Protein AF-A0A2Z6LUC9-F1 (afdb_monomer)

Sequence (105 aa):
MYSQVDVLFKSQHYTKTPEEAAAKSILAASKQPYGNLGPKDACTSANHKLAREAARQGIVLLKNSPGSLPLNVKVIKSLAVIGPNANATRTMIGNYEGIKFFHYY

Organism: Trifolium subterraneum (NCBI:txid3900)

Solvent-accessible surface area (backbone atoms only — not comparable to full-atom values): 7165 Å² total; per-residue (Å²): 134,81,52,74,62,54,54,57,39,68,74,64,73,60,93,64,55,67,67,56,52,51,52,50,50,53,55,54,46,50,69,39,98,65,43,76,69,50,77,77,72,68,76,32,73,66,53,54,50,51,54,52,47,55,55,58,74,68,63,80,87,88,78,80,58,92,86,60,69,79,76,56,75,90,75,53,88,76,81,88,79,78,63,91,66,62,84,46,70,63,76,75,65,60,73,95,68,75,85,71,90,82,79,84,126

pLDDT: mean 85.11, std 14.6, range [33.59, 98.44]

Foldseek 3Di:
DDDPLVVVPVVPVDPDDSVVVVVVVLVVLCPPPCSPDDPDNVPDPVVVVVVVVVVVVPDDDPDDDPPPPDDDPVPDPDDDQDDPCSPDDPVVQPPPDDDDPPDPD

Radius of gyration: 25.55 Å; Cα contacts (8 Å, |Δi|>4): 20; chains: 1; bounding box: 45×30×70 Å

Secondary structure (DSSP, 8-state):
---HHHHHHHHTT-SS-HHHHHHHHHHHHHTSTTTT--HHHHS-HHHHHHHHHHHHHT-------TTTSS--TTT-------STTTT-SSTTT-SSPPPPS-S--

InterPro domains:
  IPR036881 Glycoside hydrolase family 3 C-terminal domain superfamily [G3DSA:3.40.50.1700] (45-104)
  IPR036881 Glycoside hydrolase family 3 C-terminal domain superfamily [SSF52279] (59-96)
  IPR044993 Beta-D-xylosidase [PTHR42721] (31-99)

Structure (mmCIF, N/CA/C/O backbone):
data_AF-A0A2Z6LUC9-F1
#
_entry.id   AF-A0A2Z6LUC9-F1
#
loop_
_atom_site.group_PDB
_atom_site.id
_atom_site.type_symbol
_atom_site.label_atom_id
_atom_site.label_alt_id
_atom_site.label_comp_id
_atom_site.label_asym_id
_atom_site.label_entity_id
_atom_site.label_seq_id
_atom_site.pdbx_PDB_ins_code
_atom_site.Cartn_x
_atom_site.Cartn_y
_atom_site.Cartn_z
_atom_site.occupancy
_atom_site.B_iso_or_equiv
_atom_site.auth_seq_id
_atom_site.auth_comp_id
_atom_site.auth_asym_id
_atom_site.auth_atom_id
_atom_site.pdbx_PDB_model_num
ATOM 1 N N . MET A 1 1 ? 3.631 -2.071 -43.828 1.00 50.84 1 MET A N 1
ATOM 2 C CA . MET A 1 1 ? 3.897 -1.240 -42.634 1.00 50.84 1 MET A CA 1
ATOM 3 C C . MET A 1 1 ? 5.270 -1.640 -42.122 1.00 50.84 1 MET A C 1
ATOM 5 O O . MET A 1 1 ? 5.454 -2.821 -41.867 1.00 50.84 1 MET A O 1
ATOM 9 N N . TYR A 1 2 ? 6.249 -0.733 -42.108 1.00 59.22 2 TYR A N 1
ATOM 10 C CA . TYR A 1 2 ? 7.610 -1.060 -41.660 1.00 59.22 2 TYR A CA 1
ATOM 11 C C . TYR A 1 2 ? 7.639 -1.237 -40.141 1.00 59.22 2 TYR A C 1
ATOM 13 O O . TYR A 1 2 ? 6.934 -0.521 -39.428 1.00 59.22 2 TYR A O 1
ATOM 21 N N . SER A 1 3 ? 8.435 -2.189 -39.653 1.00 72.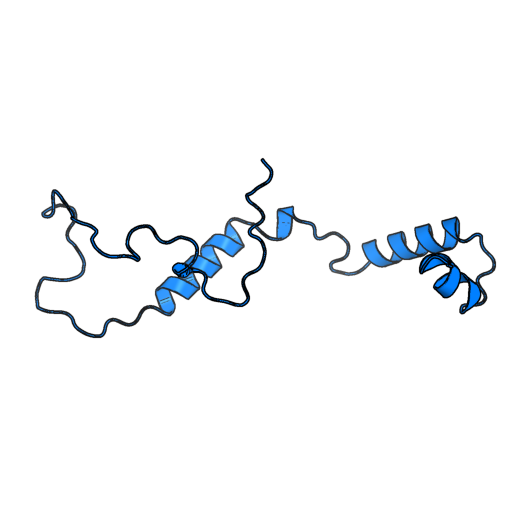25 3 SER A N 1
ATOM 22 C CA . SER A 1 3 ? 8.651 -2.336 -38.214 1.00 72.25 3 SER A CA 1
ATOM 23 C C . SER A 1 3 ? 9.386 -1.102 -37.669 1.00 72.25 3 SER A C 1
ATOM 25 O O . SER A 1 3 ? 10.125 -0.439 -38.398 1.00 72.25 3 SER A O 1
ATOM 27 N N . GLN A 1 4 ? 9.223 -0.773 -36.381 1.00 65.19 4 GLN A N 1
ATOM 28 C CA . GLN A 1 4 ? 10.015 0.304 -35.758 1.00 65.19 4 GLN A CA 1
ATOM 29 C C . GLN A 1 4 ? 11.527 0.073 -35.920 1.00 65.19 4 GLN A C 1
ATOM 31 O O . GLN A 1 4 ? 12.288 1.031 -36.048 1.00 65.19 4 GLN A O 1
ATOM 36 N N . VAL A 1 5 ? 11.945 -1.194 -35.981 1.00 63.94 5 VAL A N 1
ATOM 37 C CA . VAL A 1 5 ? 13.334 -1.597 -36.216 1.00 63.94 5 VAL A CA 1
ATOM 38 C C . VAL A 1 5 ? 13.793 -1.199 -37.621 1.00 63.94 5 VAL A C 1
ATOM 40 O O . VAL A 1 5 ? 14.864 -0.614 -37.754 1.00 63.94 5 VAL A O 1
ATOM 43 N N . ASP A 1 6 ? 12.968 -1.406 -38.652 1.00 63.34 6 ASP A N 1
ATOM 44 C CA . ASP A 1 6 ? 13.284 -0.988 -40.0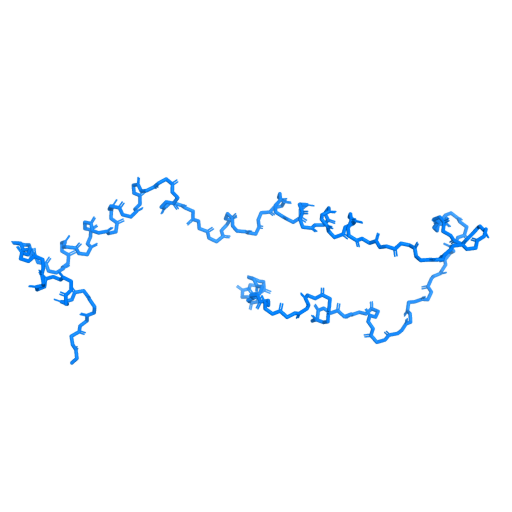27 1.00 63.34 6 ASP A CA 1
ATOM 45 C C . ASP A 1 6 ? 13.427 0.533 -40.164 1.00 63.34 6 ASP A C 1
ATOM 47 O O . ASP A 1 6 ? 14.268 1.018 -40.923 1.00 63.34 6 ASP A O 1
ATOM 51 N N . VAL A 1 7 ? 12.608 1.304 -39.442 1.00 68.06 7 VAL A N 1
ATOM 52 C CA . VAL A 1 7 ? 12.656 2.777 -39.470 1.00 68.06 7 VAL A CA 1
ATOM 53 C C . VAL A 1 7 ? 13.919 3.298 -38.774 1.00 68.06 7 VAL A C 1
ATOM 55 O O . VAL A 1 7 ? 14.609 4.171 -39.309 1.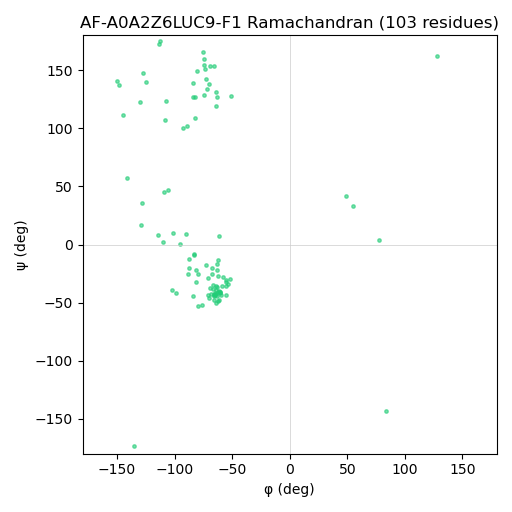00 68.06 7 VAL A O 1
ATOM 58 N N . LEU A 1 8 ? 14.267 2.734 -37.613 1.00 64.12 8 LEU A N 1
ATOM 59 C CA . LEU A 1 8 ? 15.521 3.031 -36.911 1.00 64.12 8 LEU A CA 1
ATOM 60 C C . LEU A 1 8 ? 16.740 2.662 -37.765 1.00 64.12 8 LEU A C 1
ATOM 62 O O . LEU A 1 8 ? 17.692 3.433 -37.856 1.00 64.12 8 LEU A O 1
ATOM 66 N N . PHE A 1 9 ? 16.676 1.520 -38.446 1.00 62.53 9 PHE A N 1
ATOM 67 C CA . PHE A 1 9 ? 17.734 1.041 -39.321 1.00 62.53 9 PHE A CA 1
ATOM 68 C C . PHE A 1 9 ? 17.977 1.969 -40.522 1.00 62.53 9 PHE A C 1
ATOM 70 O O . PHE A 1 9 ? 19.107 2.395 -40.768 1.00 62.53 9 PHE A O 1
ATOM 77 N N . LYS A 1 10 ? 16.911 2.332 -41.247 1.00 64.31 10 LYS A N 1
ATOM 78 C CA . LYS A 1 10 ? 17.008 3.152 -42.466 1.00 64.31 10 LYS A CA 1
ATOM 79 C C . LYS A 1 10 ? 17.379 4.612 -42.194 1.00 64.31 10 LYS A C 1
ATOM 81 O O . LYS A 1 10 ? 18.005 5.232 -43.045 1.00 64.31 10 LYS A O 1
ATOM 86 N N . SER A 1 11 ? 17.017 5.162 -41.033 1.00 69.00 11 SER A N 1
ATOM 87 C CA . SER A 1 11 ? 17.295 6.567 -40.686 1.00 69.00 11 SER A CA 1
ATOM 88 C C . SER A 1 11 ? 18.715 6.825 -40.167 1.00 69.00 11 SER A C 1
ATOM 90 O O . SER A 1 11 ? 19.187 7.954 -40.241 1.00 69.00 11 SER A O 1
ATOM 92 N N . GLN A 1 12 ? 19.409 5.802 -39.658 1.00 66.06 12 GLN A N 1
ATOM 93 C CA . GLN A 1 12 ? 20.733 5.939 -39.030 1.00 66.06 12 GLN A CA 1
ATOM 94 C C . GLN A 1 12 ? 21.902 5.522 -39.947 1.00 66.06 12 GLN A C 1
ATOM 96 O O . GLN A 1 12 ? 23.028 5.408 -39.469 1.00 66.06 12 GLN A O 1
ATOM 101 N N . HIS A 1 13 ? 21.660 5.277 -41.244 1.00 63.94 13 HIS A N 1
ATOM 102 C CA . HIS A 1 13 ? 22.674 4.811 -42.211 1.00 63.94 13 HIS A CA 1
ATOM 103 C C . HIS A 1 13 ? 23.509 3.615 -41.706 1.00 63.94 13 HIS A C 1
ATOM 105 O O . HIS A 1 13 ? 24.730 3.567 -41.862 1.00 63.94 13 HIS A O 1
ATOM 111 N N . TYR A 1 14 ? 22.859 2.642 -41.065 1.00 62.78 14 TYR A N 1
ATOM 112 C CA . TYR A 1 14 ? 23.553 1.490 -40.493 1.00 62.78 14 TYR A CA 1
ATOM 113 C C . TYR A 1 14 ? 24.066 0.544 -41.597 1.00 62.78 14 TYR A C 1
ATOM 115 O O . TYR A 1 14 ? 23.327 0.180 -42.505 1.00 62.78 14 TYR A O 1
ATOM 123 N N . THR A 1 15 ? 25.324 0.099 -41.504 1.00 62.56 15 THR A N 1
ATOM 124 C CA . THR A 1 15 ? 25.981 -0.783 -42.498 1.00 62.56 15 THR A CA 1
ATOM 125 C C . THR A 1 15 ? 25.812 -2.286 -42.227 1.00 62.56 15 THR A C 1
ATOM 127 O O . THR A 1 15 ? 26.468 -3.108 -42.861 1.00 62.56 15 THR A O 1
ATOM 130 N N . LYS A 1 16 ? 24.966 -2.660 -41.264 1.00 68.00 16 LYS A N 1
ATOM 131 C CA . LYS A 1 16 ? 24.765 -4.044 -40.784 1.00 68.00 16 LYS A CA 1
ATOM 132 C C . LYS A 1 16 ? 23.363 -4.537 -41.145 1.00 68.00 16 LYS A C 1
ATOM 134 O O . LYS A 1 16 ? 22.599 -3.751 -41.672 1.00 68.00 16 LYS A O 1
ATOM 139 N N . THR A 1 17 ? 22.979 -5.788 -40.901 1.00 81.50 17 THR A N 1
ATOM 140 C CA . THR A 1 17 ? 21.566 -6.178 -41.099 1.00 81.50 17 THR A CA 1
ATOM 141 C C . THR A 1 17 ? 20.679 -5.626 -39.964 1.00 81.50 17 THR A C 1
ATOM 143 O O . THR A 1 17 ? 21.199 -5.301 -38.886 1.00 81.50 17 THR A O 1
ATOM 146 N N . PRO A 1 18 ? 19.350 -5.498 -40.151 1.00 77.38 18 PRO A N 1
ATOM 147 C CA . PRO A 1 18 ? 18.429 -5.092 -39.084 1.00 77.38 18 PRO A CA 1
ATOM 148 C C . PRO A 1 18 ? 18.544 -5.947 -37.810 1.00 77.38 18 PRO A C 1
ATOM 150 O O . PRO A 1 18 ? 18.431 -5.422 -36.702 1.00 77.38 18 PRO A O 1
ATOM 153 N N . GLU A 1 19 ? 18.844 -7.240 -37.946 1.00 81.44 19 GLU A N 1
ATOM 154 C CA . GLU A 1 19 ? 19.039 -8.174 -36.833 1.00 81.44 19 GLU A CA 1
ATOM 155 C C . GLU A 1 19 ? 20.282 -7.817 -36.007 1.00 81.44 19 GLU A C 1
ATOM 157 O O . GLU A 1 19 ? 20.234 -7.796 -34.775 1.00 81.44 19 GLU A O 1
ATOM 162 N N . GLU A 1 20 ? 21.390 -7.465 -36.665 1.00 81.44 20 GLU A N 1
ATOM 163 C CA . GLU A 1 20 ? 22.605 -7.014 -35.982 1.00 81.44 20 GLU A CA 1
ATOM 164 C C . GLU A 1 20 ? 22.406 -5.668 -35.276 1.00 81.44 20 GLU A C 1
ATOM 166 O O . GLU A 1 20 ? 22.917 -5.456 -34.171 1.00 81.44 20 GLU A O 1
ATOM 171 N N . ALA A 1 21 ? 21.660 -4.750 -35.898 1.00 78.19 21 ALA A N 1
ATOM 172 C CA . ALA A 1 21 ? 21.324 -3.467 -35.290 1.00 78.19 21 ALA A CA 1
ATOM 173 C C . ALA A 1 21 ? 20.440 -3.659 -34.044 1.00 78.19 21 ALA A C 1
ATOM 175 O O . ALA A 1 21 ? 20.702 -3.045 -33.003 1.00 78.19 21 ALA A O 1
ATOM 176 N N . ALA A 1 22 ? 19.455 -4.561 -34.105 1.00 83.44 22 ALA A N 1
ATOM 177 C CA . ALA A 1 22 ? 18.621 -4.928 -32.963 1.00 83.44 22 ALA A CA 1
ATOM 178 C C . ALA A 1 22 ? 19.452 -5.560 -31.833 1.00 83.44 22 ALA A C 1
ATOM 180 O O . ALA A 1 22 ? 19.379 -5.105 -30.691 1.00 83.44 22 ALA A O 1
ATOM 181 N N . ALA A 1 23 ? 20.316 -6.533 -32.144 1.00 82.50 23 ALA A N 1
ATOM 182 C CA . ALA A 1 23 ? 21.176 -7.187 -31.156 1.00 82.50 23 ALA A CA 1
ATOM 183 C C . ALA A 1 23 ? 22.120 -6.198 -30.452 1.00 82.50 23 ALA A C 1
ATOM 185 O O . ALA A 1 23 ? 22.255 -6.215 -29.226 1.00 82.50 23 ALA A O 1
ATOM 186 N N . LYS A 1 24 ? 22.737 -5.280 -31.206 1.00 81.75 24 LYS A N 1
ATOM 187 C CA . LYS A 1 24 ? 23.616 -4.247 -30.641 1.00 81.75 24 LYS A CA 1
ATOM 188 C C . LYS A 1 24 ? 22.853 -3.252 -29.765 1.00 81.75 24 LYS A C 1
ATOM 190 O O . LYS A 1 24 ? 23.391 -2.810 -28.751 1.00 81.75 24 LYS A O 1
ATOM 195 N N . SER A 1 25 ? 21.610 -2.938 -30.123 1.00 81.62 25 SER A N 1
ATOM 196 C CA . SER A 1 25 ? 20.737 -2.061 -29.334 1.00 81.62 25 SER A CA 1
ATOM 197 C C . SER A 1 25 ? 20.334 -2.712 -28.008 1.00 81.62 25 SER A C 1
ATOM 199 O O . SER A 1 25 ? 20.425 -2.072 -26.964 1.00 81.62 25 SER A O 1
ATOM 201 N N . ILE A 1 26 ? 19.987 -4.003 -28.021 1.00 84.38 26 ILE A N 1
ATOM 202 C CA . ILE A 1 26 ? 19.679 -4.778 -26.808 1.00 84.38 26 ILE A CA 1
ATOM 203 C C . ILE A 1 26 ? 20.912 -4.868 -25.893 1.00 84.38 26 ILE A C 1
ATOM 205 O O . ILE A 1 26 ? 20.813 -4.613 -24.694 1.00 84.38 26 ILE A O 1
ATOM 209 N N . LEU A 1 27 ? 22.095 -5.144 -26.454 1.00 84.69 27 LEU A N 1
ATOM 210 C CA . LEU A 1 27 ? 23.352 -5.174 -25.697 1.00 84.69 27 LEU A CA 1
ATOM 211 C C . LEU A 1 27 ? 23.731 -3.797 -25.122 1.00 84.69 27 LEU A C 1
ATOM 213 O O . LEU A 1 27 ? 24.314 -3.705 -24.044 1.00 84.69 27 LEU A O 1
ATOM 217 N N . ALA A 1 28 ? 23.444 -2.711 -25.840 1.00 86.38 28 ALA A N 1
ATOM 218 C CA . ALA A 1 28 ? 23.667 -1.359 -25.334 1.00 86.38 28 ALA A CA 1
ATOM 219 C C . ALA A 1 28 ? 22.699 -1.017 -24.189 1.00 86.38 28 ALA A C 1
ATOM 221 O O . ALA A 1 28 ? 23.112 -0.385 -23.214 1.00 86.38 28 ALA A O 1
ATOM 222 N N . ALA A 1 29 ? 21.446 -1.476 -24.280 1.00 84.88 29 ALA A N 1
ATOM 223 C CA . ALA A 1 29 ? 20.450 -1.325 -23.225 1.00 84.88 29 ALA A CA 1
ATOM 224 C C . ALA A 1 29 ? 20.856 -2.079 -21.948 1.00 84.88 29 ALA A C 1
ATOM 226 O O . ALA A 1 29 ? 20.798 -1.502 -20.865 1.00 84.88 29 ALA A O 1
ATOM 227 N N . SER A 1 30 ? 21.371 -3.309 -22.060 1.00 85.62 30 SER A N 1
ATOM 228 C CA . SER A 1 30 ? 21.814 -4.097 -20.896 1.00 85.62 30 SER A CA 1
ATOM 229 C C . SER A 1 30 ? 23.051 -3.522 -20.188 1.00 85.62 30 SER A C 1
ATOM 231 O O . SER A 1 30 ? 23.308 -3.839 -19.028 1.00 85.62 30 SER A O 1
ATOM 233 N N . LYS A 1 31 ? 23.828 -2.669 -20.870 1.00 91.00 31 LYS A N 1
ATOM 234 C CA . LYS A 1 31 ? 24.986 -1.956 -20.299 1.00 91.00 31 LYS A CA 1
ATOM 235 C C . LYS A 1 31 ? 24.609 -0.682 -19.536 1.00 91.00 31 LYS A C 1
ATOM 237 O O . LYS A 1 31 ? 25.481 -0.092 -18.903 1.00 91.00 31 LYS A O 1
ATOM 242 N N . GLN A 1 32 ? 23.353 -0.236 -19.602 1.00 91.31 32 GLN A N 1
ATOM 243 C CA . GLN A 1 32 ? 22.899 0.912 -18.817 1.00 91.31 32 GLN A CA 1
ATOM 244 C C . GLN A 1 32 ? 22.849 0.558 -17.322 1.00 91.31 32 GLN A C 1
ATOM 246 O O . GLN A 1 32 ? 22.615 -0.605 -16.990 1.00 91.31 32 GLN A O 1
ATOM 251 N N . PRO A 1 33 ? 22.978 1.541 -16.409 1.00 92.75 33 PRO A N 1
ATOM 252 C CA . PRO A 1 33 ? 22.985 1.293 -14.961 1.00 92.75 33 PRO A CA 1
ATOM 253 C C . PRO A 1 33 ? 21.801 0.459 -14.445 1.00 92.75 33 PRO A C 1
ATOM 255 O O . PRO A 1 33 ? 21.944 -0.290 -13.483 1.00 92.75 33 PRO A O 1
ATOM 258 N N . TYR A 1 34 ? 20.647 0.553 -15.111 1.00 90.38 34 TYR A N 1
ATOM 259 C CA . TYR A 1 34 ? 19.414 -0.161 -14.761 1.00 90.38 34 TYR A CA 1
ATOM 260 C C . TYR A 1 34 ? 18.981 -1.193 -15.809 1.00 90.38 34 TYR A C 1
ATOM 262 O O . TYR A 1 34 ? 17.897 -1.757 -15.698 1.00 90.38 34 TYR A O 1
ATOM 270 N N . GLY A 1 35 ? 19.819 -1.464 -16.815 1.00 89.81 35 GLY A N 1
ATOM 271 C CA . GLY A 1 35 ? 19.490 -2.336 -17.949 1.00 89.81 35 GLY A CA 1
ATOM 272 C C . GLY A 1 35 ? 19.196 -3.790 -17.576 1.00 89.81 35 GLY A C 1
ATOM 273 O O . GLY A 1 35 ? 18.658 -4.532 -18.390 1.00 89.81 35 GLY A O 1
ATOM 274 N N . ASN A 1 36 ? 19.534 -4.182 -16.345 1.00 89.00 36 ASN A N 1
ATOM 275 C CA . ASN A 1 36 ? 19.370 -5.538 -15.826 1.00 89.00 36 ASN A CA 1
ATOM 276 C C . ASN A 1 36 ? 18.271 -5.658 -14.755 1.00 89.00 36 ASN A C 1
ATOM 278 O O . ASN A 1 36 ? 18.094 -6.747 -14.209 1.00 89.00 36 ASN A O 1
ATOM 282 N N . LEU A 1 37 ? 17.554 -4.572 -14.428 1.00 90.88 37 LEU A N 1
ATOM 283 C CA . LEU A 1 37 ? 16.397 -4.651 -13.533 1.00 90.88 37 LEU A CA 1
ATOM 284 C C . LEU A 1 37 ? 15.241 -5.369 -14.236 1.00 90.88 37 LEU A C 1
ATOM 286 O O . LEU A 1 37 ? 14.953 -5.116 -15.405 1.00 90.88 37 LEU A O 1
ATOM 290 N N . GLY A 1 38 ? 14.554 -6.242 -13.507 1.00 88.25 38 GLY A N 1
ATOM 291 C CA . GLY A 1 38 ? 13.399 -6.979 -14.004 1.00 88.25 38 GLY A CA 1
ATOM 292 C C . GLY A 1 38 ? 12.236 -7.015 -13.011 1.00 88.25 38 GLY A C 1
ATOM 293 O O . GLY A 1 38 ? 12.288 -6.396 -11.947 1.00 88.25 38 GLY A O 1
ATOM 294 N N . PRO A 1 39 ? 11.175 -7.784 -13.314 1.00 85.75 39 PRO A N 1
ATOM 295 C CA . PRO A 1 39 ? 9.983 -7.869 -12.463 1.00 85.75 39 PRO A CA 1
ATOM 296 C C . PRO A 1 39 ? 10.272 -8.266 -11.005 1.00 85.75 39 PRO A C 1
ATOM 298 O O . PRO A 1 39 ? 9.613 -7.783 -10.085 1.00 85.75 39 PRO A O 1
ATOM 301 N N . LYS A 1 40 ? 11.299 -9.098 -10.777 1.00 88.31 40 LYS A N 1
ATOM 302 C CA . LYS A 1 40 ? 11.740 -9.511 -9.432 1.00 88.31 40 LYS A CA 1
ATOM 303 C C . LYS A 1 40 ? 12.220 -8.341 -8.563 1.00 88.31 40 LYS A C 1
ATOM 305 O O . LYS A 1 40 ? 12.123 -8.414 -7.342 1.00 88.31 40 LYS A O 1
ATOM 310 N N . ASP A 1 41 ? 12.708 -7.272 -9.187 1.00 91.12 41 ASP A N 1
ATOM 311 C CA . ASP A 1 41 ? 13.254 -6.096 -8.508 1.00 91.12 41 ASP A CA 1
ATOM 312 C C . ASP A 1 41 ? 12.151 -5.063 -8.190 1.00 91.12 41 ASP A C 1
ATOM 314 O O . ASP A 1 41 ? 12.350 -4.162 -7.374 1.00 91.12 41 ASP A O 1
ATOM 318 N N . ALA A 1 42 ? 10.953 -5.219 -8.772 1.00 87.25 42 ALA A N 1
ATOM 319 C CA . ALA A 1 42 ? 9.817 -4.317 -8.575 1.00 87.25 42 ALA A CA 1
ATOM 320 C C . ALA A 1 42 ? 8.999 -4.638 -7.307 1.00 87.25 42 ALA A C 1
ATOM 322 O O . ALA A 1 42 ? 8.668 -3.735 -6.535 1.00 87.25 42 ALA A O 1
ATOM 323 N N . CYS A 1 43 ? 8.699 -5.915 -7.044 1.00 87.00 43 CYS A N 1
ATOM 324 C CA . CYS A 1 43 ? 7.858 -6.352 -5.914 1.00 87.00 43 CYS A CA 1
ATOM 325 C C . CYS A 1 43 ? 8.671 -6.987 -4.772 1.00 87.00 43 CYS A C 1
ATOM 327 O O . CYS A 1 43 ? 8.329 -8.049 -4.252 1.00 87.00 43 CYS A O 1
ATOM 329 N N . THR A 1 44 ? 9.769 -6.343 -4.371 1.00 92.94 44 THR A N 1
ATOM 330 C CA . THR A 1 44 ? 10.628 -6.847 -3.289 1.00 92.94 44 THR A CA 1
ATOM 331 C C . THR A 1 44 ? 9.999 -6.645 -1.908 1.00 92.94 44 THR A C 1
ATOM 333 O O . THR A 1 44 ? 9.241 -5.700 -1.668 1.00 92.94 44 THR A O 1
ATOM 336 N N . SER A 1 45 ? 10.373 -7.481 -0.932 1.00 94.50 45 SER A N 1
ATOM 337 C CA . SER A 1 45 ? 9.947 -7.298 0.465 1.00 94.50 45 SER A CA 1
ATOM 338 C C . SER A 1 45 ? 10.361 -5.939 1.042 1.00 94.50 45 SER A C 1
ATOM 340 O O . SER A 1 45 ? 9.680 -5.426 1.928 1.00 94.50 45 SER A O 1
ATOM 342 N N . ALA A 1 46 ? 11.456 -5.350 0.553 1.00 96.69 46 ALA A N 1
ATOM 343 C CA . ALA A 1 46 ? 11.881 -4.008 0.936 1.00 96.69 46 ALA A CA 1
ATOM 344 C C . ALA A 1 46 ? 10.872 -2.946 0.467 1.00 96.69 46 ALA A C 1
ATOM 346 O O . ALA A 1 46 ? 10.411 -2.153 1.288 1.00 96.69 46 ALA A O 1
ATOM 347 N N . ASN A 1 47 ? 10.432 -3.003 -0.795 1.00 95.12 47 ASN A N 1
ATOM 348 C CA . ASN A 1 47 ? 9.417 -2.093 -1.336 1.00 95.12 47 ASN A CA 1
ATOM 349 C C . ASN A 1 47 ? 8.081 -2.233 -0.587 1.00 95.12 47 ASN A C 1
ATOM 351 O O . ASN A 1 47 ? 7.456 -1.235 -0.234 1.00 95.12 47 ASN A O 1
ATOM 355 N N . HIS A 1 48 ? 7.676 -3.464 -0.247 1.00 93.56 48 HIS A N 1
ATOM 356 C CA . HIS A 1 48 ? 6.482 -3.704 0.573 1.00 93.56 48 HIS A CA 1
ATOM 357 C C . HIS A 1 48 ? 6.584 -3.095 1.978 1.00 93.56 48 HIS A C 1
ATOM 359 O O . HIS A 1 48 ? 5.601 -2.553 2.488 1.00 93.56 48 HIS A O 1
ATOM 365 N N . LYS A 1 49 ? 7.755 -3.187 2.623 1.00 97.62 49 LYS A N 1
ATOM 366 C CA . LYS A 1 49 ? 7.989 -2.573 3.938 1.00 97.62 49 LYS A CA 1
ATOM 367 C C . LYS A 1 49 ? 7.925 -1.050 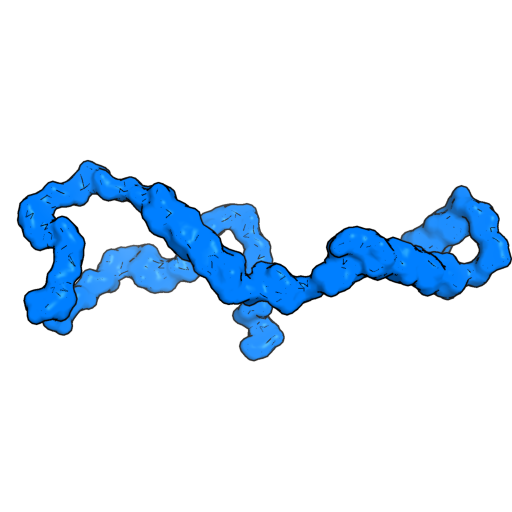3.850 1.00 97.62 49 LYS A C 1
ATOM 369 O O . LYS A 1 49 ? 7.255 -0.449 4.682 1.00 97.62 49 LYS A O 1
ATOM 374 N N . LEU A 1 50 ? 8.549 -0.457 2.831 1.00 97.81 50 LEU A N 1
ATOM 375 C CA . LEU A 1 50 ? 8.527 0.989 2.609 1.00 97.81 50 LEU A CA 1
ATOM 376 C C . LEU A 1 50 ? 7.103 1.505 2.368 1.00 97.81 50 LEU A C 1
ATOM 378 O O . LEU A 1 50 ? 6.678 2.443 3.033 1.00 97.81 50 LEU A O 1
ATOM 382 N N . ALA A 1 51 ? 6.335 0.851 1.492 1.00 95.38 51 ALA A N 1
ATOM 383 C CA . ALA A 1 51 ? 4.945 1.225 1.228 1.00 95.38 51 ALA A CA 1
ATOM 384 C C . ALA A 1 51 ? 4.068 1.123 2.488 1.00 95.38 51 ALA A C 1
ATOM 386 O O . ALA A 1 51 ? 3.251 2.001 2.760 1.00 95.38 51 ALA A O 1
ATOM 387 N N . ARG A 1 52 ? 4.262 0.070 3.296 1.00 96.69 52 ARG A N 1
ATOM 388 C CA . ARG A 1 52 ? 3.558 -0.093 4.575 1.00 96.69 52 ARG A CA 1
ATOM 389 C C . ARG A 1 52 ? 3.919 1.010 5.565 1.00 96.69 52 ARG A C 1
ATOM 391 O O . ARG A 1 52 ? 3.052 1.456 6.308 1.00 96.69 52 ARG A O 1
ATOM 398 N N . GLU A 1 53 ? 5.180 1.417 5.597 1.00 98.44 53 GLU A N 1
ATOM 399 C CA . GLU A 1 53 ? 5.636 2.471 6.494 1.00 98.44 53 GLU A CA 1
ATOM 400 C C . GLU A 1 53 ? 5.093 3.839 6.086 1.00 98.44 53 GLU A C 1
ATOM 402 O O . GLU A 1 53 ? 4.508 4.526 6.917 1.00 98.44 53 GLU A O 1
ATOM 407 N N . ALA A 1 54 ? 5.159 4.177 4.798 1.00 98.12 54 ALA A N 1
ATOM 408 C CA . ALA A 1 54 ? 4.533 5.383 4.265 1.00 98.12 54 ALA A CA 1
ATOM 409 C C . ALA A 1 54 ? 3.029 5.434 4.593 1.00 98.12 54 ALA A C 1
ATOM 411 O O . ALA A 1 54 ? 2.529 6.458 5.055 1.00 98.12 54 ALA A O 1
ATOM 412 N N . ALA A 1 55 ? 2.317 4.308 4.444 1.00 96.50 55 ALA A N 1
ATOM 413 C CA . ALA A 1 55 ? 0.908 4.219 4.815 1.00 96.50 55 ALA A CA 1
ATOM 414 C C . ALA A 1 55 ? 0.675 4.490 6.310 1.00 96.50 55 ALA A C 1
ATOM 416 O O . ALA A 1 55 ? -0.256 5.211 6.648 1.00 96.50 55 ALA A O 1
ATOM 417 N N . ARG A 1 56 ? 1.517 3.963 7.212 1.00 98.12 56 ARG A N 1
ATOM 418 C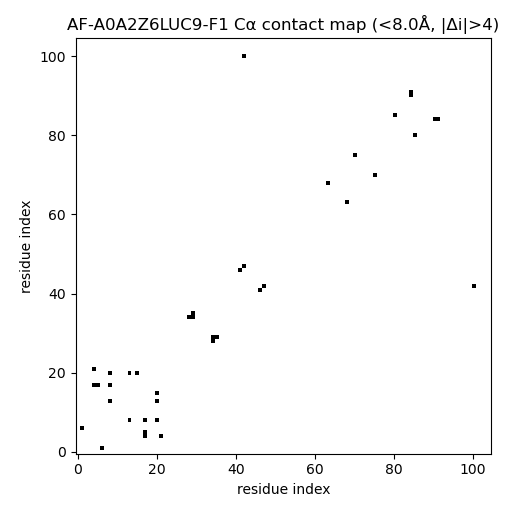 CA . ARG A 1 56 ? 1.402 4.233 8.659 1.00 98.12 56 ARG A CA 1
ATOM 419 C C . ARG A 1 56 ? 1.642 5.696 8.995 1.00 98.12 56 ARG A C 1
ATOM 421 O O . ARG A 1 56 ? 0.897 6.253 9.793 1.00 98.12 56 ARG A O 1
ATOM 428 N N . GLN A 1 57 ? 2.662 6.297 8.390 1.00 98.44 57 GLN A N 1
ATOM 429 C CA . GLN A 1 57 ? 3.023 7.694 8.630 1.00 98.44 57 GLN A CA 1
ATOM 430 C C . GLN A 1 57 ? 1.966 8.668 8.097 1.00 98.44 57 GLN A C 1
ATOM 432 O O . GLN A 1 57 ? 1.834 9.769 8.622 1.00 98.44 57 GLN A O 1
ATOM 437 N N . GLY A 1 58 ? 1.182 8.259 7.095 1.00 97.62 58 GLY A N 1
ATOM 438 C CA . GLY A 1 58 ? 0.076 9.049 6.554 1.00 97.62 58 GLY A CA 1
ATOM 439 C C . GLY A 1 58 ? -1.250 8.953 7.323 1.00 97.62 58 GLY A C 1
ATOM 440 O O . GLY A 1 58 ? -2.180 9.687 6.994 1.00 97.62 58 GLY A O 1
ATOM 441 N N . ILE A 1 59 ? -1.389 8.063 8.316 1.00 98.12 59 ILE A N 1
ATOM 442 C CA . ILE A 1 59 ? -2.643 7.918 9.077 1.00 98.12 59 ILE A CA 1
ATOM 443 C C . ILE A 1 59 ? -2.811 9.090 10.050 1.00 98.12 59 ILE A C 1
ATOM 445 O O . ILE A 1 59 ? -1.944 9.356 10.879 1.00 98.12 59 ILE A O 1
ATOM 449 N N . VAL A 1 60 ? -3.980 9.736 10.009 1.00 98.25 60 VAL A N 1
ATOM 450 C CA . VAL A 1 60 ? -4.337 10.843 10.907 1.00 98.25 60 VAL A CA 1
ATOM 451 C C . VAL A 1 60 ? -5.379 10.390 11.933 1.00 98.25 60 VAL A C 1
ATOM 453 O O . VAL A 1 60 ? -6.469 9.943 11.577 1.00 98.25 60 VAL A O 1
ATOM 456 N N . LEU A 1 61 ? -5.065 10.545 13.222 1.00 97.88 61 LEU A N 1
ATOM 457 C CA . LEU A 1 61 ? -5.998 10.304 14.324 1.00 97.88 61 LEU A CA 1
ATOM 458 C C . LEU A 1 61 ? -6.774 11.586 14.653 1.00 97.88 61 LEU A C 1
ATOM 460 O O . LEU A 1 61 ? -6.255 12.474 15.320 1.00 97.88 61 LEU A O 1
ATOM 464 N N . LEU A 1 62 ? -8.025 11.672 14.198 1.00 98.31 62 LEU A N 1
ATOM 465 C CA . LEU A 1 62 ? -8.854 12.874 14.376 1.00 98.31 62 LEU A CA 1
ATOM 466 C C . LEU A 1 62 ? -9.512 12.973 15.762 1.00 98.31 62 LEU A C 1
ATOM 468 O O . LEU A 1 62 ? -9.728 14.070 16.269 1.00 98.31 62 LEU A O 1
ATOM 472 N N . LYS A 1 63 ? -9.859 11.838 16.379 1.00 98.12 63 LYS A N 1
ATOM 473 C CA . LYS A 1 63 ? -10.515 11.779 17.693 1.00 98.12 63 LYS A CA 1
ATOM 474 C C . LYS A 1 63 ? -10.097 10.515 18.434 1.00 98.12 63 LYS A C 1
ATOM 476 O O . LYS A 1 63 ? -10.079 9.439 17.843 1.00 98.12 63 LYS A O 1
ATOM 481 N N . ASN A 1 64 ? -9.820 10.637 19.731 1.00 98.00 64 ASN A N 1
ATOM 482 C CA . ASN A 1 64 ? -9.524 9.500 20.600 1.00 98.00 64 ASN A CA 1
ATOM 483 C C . ASN A 1 64 ? -10.092 9.733 22.005 1.00 98.00 64 ASN A C 1
ATOM 485 O O . ASN A 1 64 ? -9.627 10.614 22.725 1.00 98.00 64 ASN A O 1
ATOM 489 N N . SER A 1 65 ? -11.107 8.959 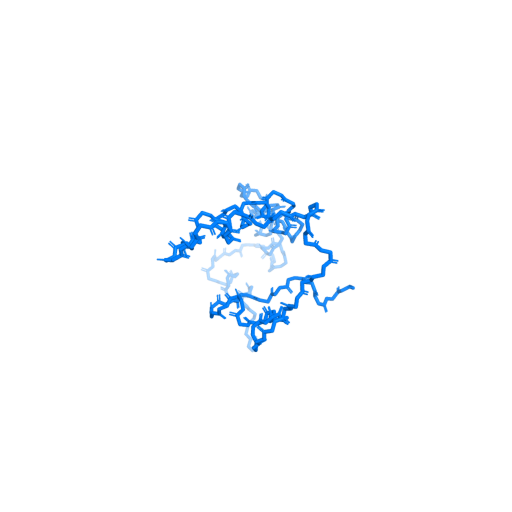22.389 1.00 97.81 65 SER A N 1
ATOM 490 C CA . SER A 1 65 ? -11.643 8.985 23.753 1.00 97.81 65 SER A CA 1
ATOM 491 C C . SER A 1 65 ? -10.763 8.144 24.690 1.00 97.81 65 SER A C 1
ATOM 493 O O . SER A 1 65 ? -10.179 7.154 24.238 1.00 97.81 65 SER A O 1
ATOM 495 N N . PRO A 1 66 ? -10.668 8.488 25.991 1.00 96.25 66 PRO A N 1
ATOM 496 C CA . PRO A 1 66 ? -9.843 7.742 26.939 1.00 96.25 66 PRO A CA 1
ATOM 497 C C . PRO A 1 66 ? -10.133 6.236 26.900 1.00 96.25 66 PRO A C 1
ATOM 499 O O . PRO A 1 66 ? -11.286 5.817 26.967 1.00 96.25 66 PRO A O 1
ATOM 502 N N . GLY A 1 67 ? -9.082 5.427 26.747 1.00 91.94 67 GLY A N 1
ATOM 503 C CA . GLY A 1 67 ? -9.181 3.965 26.696 1.00 91.94 67 GLY A CA 1
ATOM 504 C C . GLY A 1 67 ? -9.676 3.366 25.372 1.00 91.94 67 GLY A C 1
ATOM 505 O O . GLY A 1 67 ? -9.834 2.151 25.308 1.00 91.94 67 GLY A O 1
ATOM 506 N N . SER A 1 68 ? -9.907 4.166 24.320 1.00 94.81 68 SER A N 1
ATOM 507 C CA . SER A 1 68 ? -10.364 3.647 23.016 1.00 94.81 68 SER A CA 1
ATOM 508 C C . SER A 1 68 ? -9.223 3.061 22.180 1.00 94.81 68 SER A C 1
ATOM 510 O O . SER A 1 68 ? -9.305 1.919 21.735 1.00 94.81 68 SER A O 1
ATOM 512 N N . LEU A 1 69 ? -8.148 3.829 21.972 1.00 96.31 69 LEU A N 1
ATOM 513 C CA . LEU A 1 69 ? -6.936 3.392 21.272 1.00 96.31 69 LEU A CA 1
ATOM 514 C C . LEU A 1 69 ? -5.681 3.669 22.123 1.00 96.31 69 LEU A C 1
ATOM 516 O O . LEU A 1 69 ? -5.651 4.690 22.819 1.00 96.31 69 LEU A O 1
ATOM 520 N N . PRO A 1 70 ? -4.630 2.824 22.036 1.00 96.00 70 PRO A N 1
ATOM 521 C CA . PRO A 1 70 ? -4.525 1.619 21.202 1.00 96.00 70 PRO A CA 1
ATOM 522 C C . PRO A 1 70 ? -5.358 0.444 21.740 1.00 96.00 70 PRO A C 1
ATOM 524 O O . PRO A 1 70 ? -5.572 0.315 22.943 1.00 96.00 70 PRO A O 1
ATOM 527 N N . LEU A 1 71 ? -5.810 -0.435 20.841 1.00 96.06 71 LEU A N 1
ATOM 528 C CA . LEU A 1 71 ? -6.581 -1.620 21.222 1.00 96.06 71 LEU A CA 1
ATOM 529 C C . LEU A 1 71 ? -5.738 -2.567 22.086 1.00 96.06 71 LEU A C 1
ATOM 531 O O . LEU A 1 71 ? -4.625 -2.944 21.715 1.00 96.06 71 LEU A O 1
ATOM 535 N N . ASN A 1 72 ? -6.293 -3.006 23.216 1.00 94.88 72 ASN A N 1
ATOM 536 C CA . ASN A 1 72 ? -5.652 -3.992 24.079 1.00 94.88 72 ASN A CA 1
ATOM 537 C C . ASN A 1 72 ? -6.111 -5.412 23.719 1.00 94.88 72 ASN A C 1
ATOM 539 O O . ASN A 1 72 ? -7.168 -5.872 24.154 1.00 94.88 72 ASN A O 1
ATOM 543 N N . VAL A 1 73 ? -5.269 -6.128 22.974 1.00 94.62 73 VAL A N 1
ATOM 544 C CA . VAL A 1 73 ? -5.527 -7.506 22.515 1.00 94.62 73 VAL A CA 1
ATOM 545 C C . VAL A 1 73 ? -5.651 -8.535 23.645 1.00 94.62 73 VAL A C 1
ATOM 547 O O . VAL A 1 73 ? -6.169 -9.621 23.419 1.00 94.62 73 VAL A O 1
ATOM 550 N N . LYS A 1 74 ? -5.192 -8.220 24.866 1.00 95.81 74 LYS A N 1
ATOM 551 C CA . LYS A 1 74 ? -5.358 -9.106 26.032 1.00 95.81 74 LYS A CA 1
ATOM 552 C C . LYS A 1 74 ? -6.760 -9.011 26.635 1.00 95.81 74 LYS A C 1
ATOM 554 O O . LYS A 1 74 ? -7.208 -9.945 27.292 1.00 95.81 74 LYS A O 1
ATOM 559 N N . VAL A 1 75 ? -7.428 -7.873 26.444 1.00 95.44 75 VAL A N 1
ATOM 560 C CA . VAL A 1 75 ? -8.753 -7.584 27.010 1.00 95.44 75 VAL A CA 1
ATOM 561 C C . VAL A 1 75 ? -9.846 -7.839 25.974 1.00 95.44 75 VAL A C 1
ATOM 563 O O . VAL A 1 75 ? -10.881 -8.424 26.291 1.00 95.44 75 VAL A O 1
ATOM 566 N N . ILE A 1 76 ? -9.611 -7.438 24.724 1.00 95.19 76 ILE A N 1
ATOM 567 C CA . ILE A 1 76 ? -10.568 -7.585 23.626 1.00 95.19 76 ILE A CA 1
ATOM 568 C C . ILE A 1 76 ? -10.472 -9.006 23.061 1.00 95.19 76 ILE A 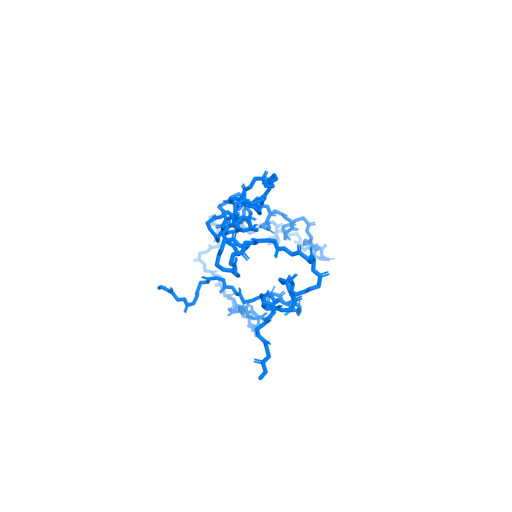C 1
ATOM 570 O O . ILE A 1 76 ? -9.501 -9.348 22.393 1.00 95.19 76 ILE A O 1
ATOM 574 N N . LYS A 1 77 ? -11.497 -9.830 23.306 1.00 96.31 77 LYS A N 1
ATOM 575 C CA . LYS A 1 77 ? -11.565 -11.225 22.821 1.00 96.31 77 LYS A CA 1
ATOM 576 C C . LYS A 1 77 ? -12.174 -11.364 21.424 1.00 96.31 77 LYS A C 1
ATOM 578 O O . LYS A 1 77 ? -11.977 -12.377 20.764 1.00 96.31 77 LYS A O 1
ATOM 583 N N . SER A 1 78 ? -12.924 -10.359 20.987 1.00 96.19 78 SER A N 1
ATOM 584 C CA . SER A 1 78 ? -13.620 -10.341 19.702 1.00 96.19 78 SER A CA 1
ATOM 585 C C . SER A 1 78 ? -13.728 -8.911 19.190 1.00 96.19 78 SER A C 1
ATOM 587 O O . SER A 1 78 ? -14.003 -8.000 19.971 1.00 96.19 78 SER A O 1
ATOM 589 N N . LEU A 1 79 ? -13.558 -8.724 17.884 1.00 94.56 79 LEU A N 1
ATOM 590 C CA . LEU A 1 79 ? -13.653 -7.428 17.219 1.00 94.56 79 LEU A CA 1
ATOM 591 C C . LEU A 1 79 ? -14.585 -7.551 16.013 1.00 94.56 79 LEU A C 1
ATOM 593 O O . LEU A 1 79 ? -14.337 -8.360 15.122 1.00 94.56 79 LEU A O 1
ATOM 597 N N . ALA A 1 80 ? -15.641 -6.743 15.978 1.00 96.81 80 ALA A N 1
ATOM 598 C CA . ALA A 1 80 ? -16.483 -6.624 14.796 1.00 96.81 80 ALA A CA 1
ATOM 599 C C . ALA A 1 80 ? -15.856 -5.618 13.819 1.00 96.81 80 ALA A C 1
ATOM 601 O O . ALA A 1 80 ? -15.567 -4.483 14.197 1.00 96.81 80 ALA A O 1
ATOM 602 N N . VAL A 1 81 ? -15.660 -6.026 12.563 1.00 96.50 81 VAL A N 1
ATOM 603 C CA . VAL A 1 81 ? -15.172 -5.157 11.482 1.00 96.50 81 VAL A CA 1
ATOM 604 C C . VAL A 1 81 ? -16.344 -4.889 10.544 1.00 96.50 81 VAL A C 1
ATOM 606 O O . VAL A 1 81 ? -16.797 -5.788 9.842 1.00 96.50 81 VAL A O 1
ATOM 609 N N . ILE A 1 82 ? -16.884 -3.671 10.583 1.00 97.19 82 ILE A N 1
ATOM 610 C CA . ILE A 1 82 ? -18.147 -3.316 9.921 1.00 97.19 82 ILE A CA 1
ATOM 611 C C . ILE A 1 82 ? -17.920 -2.127 8.987 1.00 97.19 82 ILE A C 1
ATOM 613 O O . ILE A 1 82 ? -17.222 -1.176 9.335 1.00 97.19 82 ILE A O 1
ATOM 617 N N . GLY A 1 83 ? -18.547 -2.172 7.812 1.00 97.06 83 GLY A N 1
ATOM 618 C CA . GLY A 1 83 ? -18.580 -1.079 6.842 1.00 97.06 83 GLY A CA 1
ATOM 619 C C . GLY A 1 83 ? -18.142 -1.513 5.440 1.00 97.06 83 GLY A C 1
ATOM 620 O O . GLY A 1 83 ? -17.489 -2.546 5.286 1.00 97.06 83 GLY A O 1
ATOM 621 N N . PRO A 1 84 ? -18.461 -0.722 4.401 1.00 96.50 84 PRO A N 1
A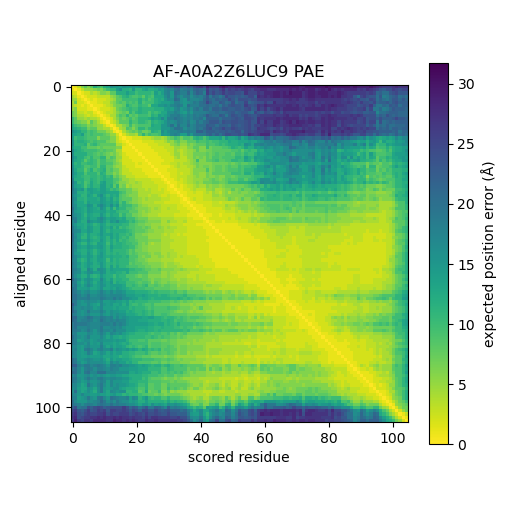TOM 622 C CA . PRO A 1 84 ? -18.175 -1.077 3.006 1.00 96.50 84 PRO A CA 1
ATOM 623 C C . PRO A 1 84 ? -16.672 -1.205 2.703 1.00 96.50 84 PRO A C 1
ATOM 625 O O . PRO A 1 84 ? -16.292 -1.906 1.771 1.00 96.50 84 PRO A O 1
ATOM 628 N N . ASN A 1 85 ? -15.813 -0.581 3.518 1.00 95.50 85 ASN A N 1
ATOM 629 C CA . ASN A 1 85 ? -14.357 -0.639 3.365 1.00 95.50 85 ASN A CA 1
ATOM 630 C C . ASN A 1 85 ? -13.676 -1.722 4.224 1.00 95.50 85 ASN A C 1
ATOM 632 O O . ASN A 1 85 ? -12.458 -1.862 4.154 1.00 95.50 85 ASN A O 1
ATOM 636 N N . ALA A 1 86 ? -14.429 -2.506 5.007 1.00 95.38 86 ALA A N 1
ATOM 637 C CA . ALA A 1 86 ? -13.882 -3.494 5.945 1.00 95.38 86 ALA A CA 1
ATOM 638 C C . ALA A 1 86 ? -13.003 -4.571 5.278 1.00 95.38 86 ALA A C 1
ATOM 640 O O . ALA A 1 86 ? -12.012 -5.003 5.860 1.00 95.38 86 ALA A O 1
ATOM 641 N N . ASN A 1 87 ? -13.354 -4.984 4.055 1.00 94.81 87 ASN A N 1
ATOM 642 C CA . ASN A 1 87 ? -12.596 -5.942 3.242 1.00 94.81 87 ASN A CA 1
ATOM 643 C C . ASN A 1 87 ? -12.327 -5.387 1.829 1.00 94.81 87 ASN A C 1
ATOM 645 O O . ASN A 1 87 ? -12.406 -6.100 0.827 1.00 94.81 87 ASN A O 1
ATOM 649 N N . ALA A 1 88 ? -12.088 -4.077 1.722 1.00 90.38 88 ALA A N 1
ATOM 650 C CA . ALA A 1 88 ? -11.870 -3.438 0.431 1.00 90.38 88 ALA A CA 1
ATOM 651 C C . ALA A 1 88 ? -10.421 -3.601 -0.042 1.00 90.38 88 ALA A C 1
ATOM 653 O O . ALA A 1 88 ? -9.476 -3.212 0.639 1.00 90.38 88 ALA A O 1
ATOM 654 N N . THR A 1 89 ? -10.246 -4.116 -1.261 1.00 85.56 89 THR A N 1
ATOM 655 C CA . THR A 1 89 ? -8.937 -4.178 -1.928 1.00 85.56 89 THR A CA 1
AT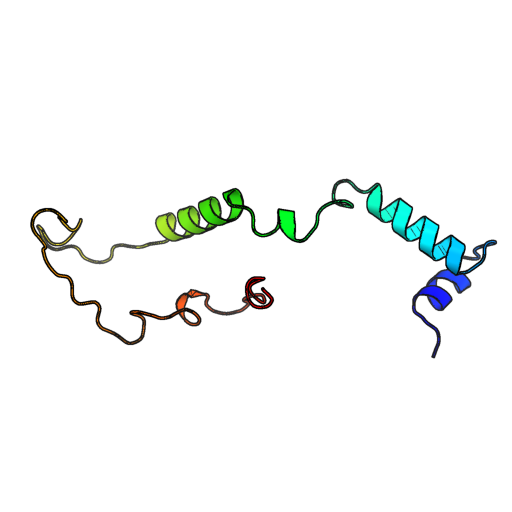OM 656 C C . THR A 1 89 ? -8.769 -3.093 -2.982 1.00 85.56 89 THR A C 1
ATOM 658 O O . THR A 1 89 ? -7.685 -2.535 -3.075 1.00 85.56 89 THR A O 1
ATOM 661 N N . ARG A 1 90 ? -9.813 -2.767 -3.758 1.00 86.94 90 ARG A N 1
ATOM 662 C CA . ARG A 1 90 ? -9.762 -1.720 -4.797 1.00 86.94 90 ARG A CA 1
ATOM 663 C C . ARG A 1 90 ? -9.810 -0.315 -4.204 1.00 86.94 90 ARG A C 1
ATOM 665 O O . ARG A 1 90 ? -8.905 0.470 -4.451 1.00 86.94 90 ARG A O 1
ATOM 672 N N . THR A 1 91 ? -10.795 -0.033 -3.349 1.00 90.69 91 THR A N 1
ATOM 673 C CA . THR A 1 91 ? -10.970 1.293 -2.725 1.00 90.69 91 THR A CA 1
ATOM 674 C C . THR A 1 91 ? -9.723 1.760 -1.973 1.00 90.69 91 THR A C 1
ATOM 676 O O . THR A 1 91 ? -9.397 2.939 -2.003 1.00 90.69 91 THR A O 1
ATOM 679 N N . MET A 1 92 ? -8.996 0.836 -1.336 1.00 90.44 92 MET A N 1
ATOM 680 C CA . MET A 1 92 ? -7.795 1.149 -0.551 1.00 90.44 92 MET A CA 1
ATOM 681 C C . MET A 1 92 ? -6.569 1.522 -1.396 1.00 90.44 92 MET A C 1
ATOM 683 O O . MET A 1 92 ? -5.620 2.074 -0.851 1.00 90.44 92 MET A O 1
ATOM 687 N N . ILE A 1 93 ? -6.556 1.195 -2.693 1.00 89.62 93 ILE A N 1
ATOM 688 C CA . ILE A 1 93 ? -5.438 1.519 -3.595 1.00 89.62 93 ILE A CA 1
ATOM 689 C C . ILE A 1 93 ? -5.633 2.912 -4.213 1.00 89.62 93 ILE A C 1
ATOM 691 O O . ILE A 1 93 ? -4.651 3.576 -4.531 1.00 89.62 93 ILE A O 1
ATOM 695 N N . GLY A 1 94 ? -6.880 3.379 -4.318 1.00 89.81 94 GLY A N 1
ATOM 696 C CA . GLY A 1 94 ? -7.210 4.678 -4.895 1.00 89.81 94 GLY A CA 1
ATOM 697 C C . GLY A 1 94 ? -7.309 4.628 -6.418 1.00 89.81 94 GLY A C 1
ATOM 698 O O . GLY A 1 94 ? -7.830 3.664 -6.971 1.00 89.81 94 GLY A O 1
ATOM 699 N N . ASN A 1 95 ? -6.864 5.699 -7.070 1.00 91.12 95 ASN A N 1
ATOM 700 C CA . ASN A 1 95 ? -6.820 5.871 -8.519 1.00 91.12 95 ASN A CA 1
ATOM 701 C C . ASN A 1 95 ? -5.369 5.938 -9.019 1.00 91.12 95 ASN A C 1
ATOM 703 O O . ASN A 1 95 ? -4.433 6.038 -8.227 1.00 91.12 95 ASN A O 1
ATOM 707 N N . TYR A 1 96 ? -5.191 5.938 -10.345 1.00 90.88 96 TYR A N 1
ATOM 708 C CA . TYR A 1 96 ? -3.867 5.900 -10.988 1.00 90.88 96 TYR A CA 1
ATOM 709 C C . TYR A 1 96 ? -3.018 4.712 -10.516 1.00 90.88 96 TYR A C 1
ATOM 711 O O . TYR A 1 96 ? -1.790 4.777 -10.439 1.00 90.88 96 TYR A O 1
ATOM 719 N N . GLU A 1 97 ? -3.680 3.601 -10.210 1.00 88.75 97 GLU A N 1
ATOM 720 C CA . GLU A 1 97 ? -3.035 2.373 -9.811 1.00 88.75 97 GLU A CA 1
ATOM 721 C C . GLU A 1 97 ? -2.588 1.549 -11.018 1.00 88.75 97 GLU A C 1
ATOM 723 O O . GLU A 1 97 ? -3.293 1.402 -12.017 1.00 88.75 97 GLU A O 1
ATOM 728 N N . GLY A 1 98 ? -1.390 0.976 -10.917 1.00 83.56 98 GLY A N 1
ATOM 729 C CA . GLY A 1 98 ? -0.920 -0.011 -11.879 1.00 83.56 98 GLY A CA 1
ATOM 730 C C . GLY A 1 98 ? -1.581 -1.374 -11.672 1.00 83.56 98 GLY A C 1
ATOM 731 O O . GLY A 1 98 ? -2.140 -1.681 -10.614 1.00 83.56 98 GLY A O 1
ATOM 732 N N . ILE A 1 99 ? -1.440 -2.247 -12.669 1.00 79.44 99 ILE A N 1
ATOM 733 C CA . ILE A 1 99 ? -1.804 -3.657 -12.521 1.00 79.44 99 ILE A CA 1
ATOM 734 C C . ILE A 1 99 ? -0.887 -4.265 -11.458 1.00 79.44 99 ILE A C 1
ATOM 736 O O . ILE A 1 99 ? 0.334 -4.295 -11.610 1.00 79.44 99 ILE A O 1
ATOM 740 N N . LYS A 1 100 ? -1.471 -4.763 -10.364 1.00 67.56 100 LYS A N 1
ATOM 741 C CA . LYS A 1 100 ? -0.705 -5.520 -9.371 1.00 67.56 100 LYS A CA 1
ATOM 742 C C . LYS A 1 100 ? -0.169 -6.785 -10.038 1.00 67.56 100 LYS A C 1
ATOM 744 O O . LYS A 1 100 ? -0.952 -7.573 -10.557 1.00 67.56 100 LYS A O 1
ATOM 749 N N . PHE A 1 101 ? 1.140 -7.010 -9.950 1.00 63.09 101 PHE A N 1
ATOM 750 C CA . PHE A 1 101 ? 1.852 -8.155 -10.540 1.00 63.09 101 PHE A CA 1
ATOM 751 C C . PHE A 1 101 ? 1.419 -9.550 -10.020 1.00 63.09 101 PHE A C 1
ATOM 753 O O . PHE A 1 101 ? 2.019 -10.552 -10.387 1.00 63.09 101 PHE A O 1
ATOM 760 N N . PHE A 1 102 ? 0.359 -9.653 -9.213 1.00 54.91 102 PHE A N 1
ATOM 761 C CA . PHE A 1 102 ? -0.099 -10.883 -8.555 1.00 54.91 102 PHE A CA 1
ATOM 762 C C . PHE A 1 102 ? -1.411 -11.439 -9.135 1.00 54.91 102 PHE A C 1
ATOM 764 O O . PHE A 1 102 ? -2.315 -11.783 -8.381 1.00 54.91 102 PHE A O 1
ATOM 771 N N . HIS A 1 103 ? -1.560 -11.500 -10.461 1.00 41.06 103 HIS A N 1
ATOM 772 C CA . HIS A 1 103 ? -2.725 -12.172 -11.067 1.00 41.06 103 HIS A CA 1
ATOM 773 C C . HIS A 1 103 ? -2.391 -13.204 -12.150 1.00 41.06 103 HIS A C 1
ATOM 775 O O . HIS A 1 103 ? -3.270 -13.611 -12.899 1.00 41.06 103 HIS A O 1
ATOM 781 N N . TYR A 1 104 ? -1.138 -13.650 -12.221 1.00 36.72 104 TYR A N 1
ATOM 782 C CA . TYR A 1 104 ? -0.728 -14.736 -13.109 1.00 36.72 104 TYR A CA 1
ATOM 783 C C . TYR A 1 104 ? 0.295 -15.638 -12.417 1.00 36.72 104 TYR A C 1
ATOM 785 O O . TYR A 1 104 ? 1.397 -15.726 -12.921 1.00 36.72 104 TYR A O 1
ATOM 793 N N . TYR A 1 105 ? -0.032 -16.220 -11.257 1.00 33.59 105 TYR A N 1
ATOM 794 C CA . TYR A 1 105 ? 0.488 -17.498 -10.728 1.00 33.59 105 TYR A CA 1
ATOM 795 C C . TYR A 1 105 ? -0.388 -17.931 -9.552 1.00 33.59 105 TYR A C 1
ATOM 797 O O . TYR A 1 105 ? -0.692 -17.055 -8.708 1.00 33.59 105 TYR A O 1
#

Mean predicted aligned error: 9.89 Å